Protein AF-A0A920UCA8-F1 (afdb_monomer_lite)

Structure (mmCIF, N/CA/C/O backbone):
data_AF-A0A920UCA8-F1
#
_entry.id   AF-A0A920UCA8-F1
#
loop_
_atom_site.group_PDB
_atom_site.id
_atom_site.type_symbol
_atom_site.label_atom_id
_atom_site.label_alt_id
_atom_site.label_comp_id
_atom_site.label_asym_id
_atom_site.label_entity_id
_atom_site.label_seq_id
_atom_site.pdbx_PDB_ins_code
_atom_site.Cartn_x
_atom_site.Cartn_y
_atom_site.Cartn_z
_atom_site.occupancy
_atom_site.B_iso_or_equiv
_at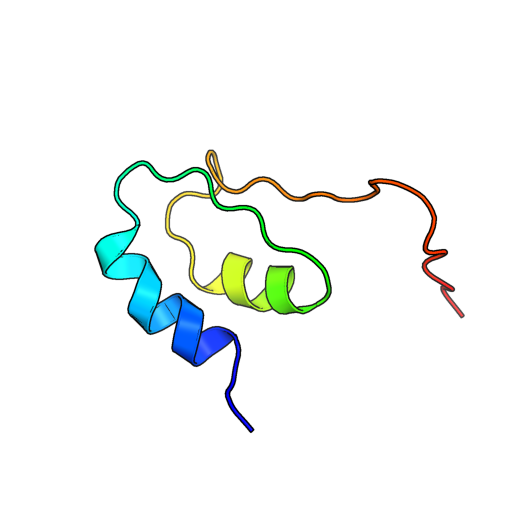om_site.auth_seq_id
_atom_site.auth_comp_id
_atom_site.auth_asym_id
_atom_site.auth_atom_id
_atom_site.pdbx_PDB_model_num
ATOM 1 N N . MET A 1 1 ? 10.083 -7.876 -17.757 1.00 65.44 1 MET A N 1
ATOM 2 C CA . MET A 1 1 ? 10.175 -7.117 -16.493 1.00 65.44 1 MET A CA 1
ATOM 3 C C . MET A 1 1 ? 8.793 -7.148 -15.875 1.00 65.44 1 MET A C 1
ATOM 5 O O . MET A 1 1 ? 7.839 -6.976 -16.618 1.00 65.44 1 MET A O 1
ATOM 9 N N . PHE A 1 2 ? 8.687 -7.511 -14.601 1.00 81.81 2 PHE A N 1
ATOM 10 C CA . PHE A 1 2 ? 7.406 -7.653 -13.910 1.00 81.81 2 PHE A CA 1
ATOM 11 C C . PHE A 1 2 ? 7.007 -6.295 -13.329 1.00 81.81 2 PHE A C 1
ATOM 13 O O . PHE A 1 2 ? 7.843 -5.663 -12.680 1.00 81.81 2 PHE A O 1
ATOM 20 N N . ASP A 1 3 ? 5.791 -5.834 -13.611 1.00 89.81 3 ASP A N 1
ATOM 21 C CA . ASP A 1 3 ? 5.319 -4.520 -13.181 1.00 89.81 3 ASP A CA 1
ATOM 22 C C . ASP A 1 3 ? 4.753 -4.584 -11.754 1.00 89.81 3 ASP A C 1
ATOM 24 O O . ASP A 1 3 ? 4.071 -5.544 -11.381 1.00 89.81 3 ASP A O 1
ATOM 28 N N . SER A 1 4 ? 5.041 -3.576 -10.925 1.00 90.75 4 SER A N 1
ATOM 29 C CA . SER A 1 4 ? 4.510 -3.522 -9.558 1.00 90.75 4 SER A CA 1
ATOM 30 C C . SER A 1 4 ? 2.987 -3.432 -9.539 1.00 90.75 4 SER A C 1
ATOM 32 O O . SER A 1 4 ? 2.358 -4.025 -8.661 1.00 90.75 4 SER A O 1
ATOM 34 N N . SER A 1 5 ? 2.379 -2.751 -10.510 1.00 93.06 5 SER A N 1
ATOM 35 C CA . SER A 1 5 ? 0.926 -2.623 -10.597 1.00 93.06 5 SER A CA 1
ATOM 36 C C . SER A 1 5 ? 0.244 -3.968 -10.859 1.00 93.06 5 SER A C 1
ATOM 38 O O . SER A 1 5 ? -0.788 -4.244 -10.245 1.00 93.06 5 SER A O 1
ATOM 40 N N . ASP A 1 6 ? 0.841 -4.848 -11.670 1.00 94.75 6 ASP A N 1
ATOM 41 C CA . ASP A 1 6 ? 0.317 -6.197 -11.918 1.00 94.75 6 ASP A CA 1
ATOM 42 C C . ASP A 1 6 ? 0.299 -7.030 -10.630 1.00 94.75 6 ASP A C 1
ATOM 44 O O . ASP A 1 6 ? -0.696 -7.688 -10.312 1.00 94.75 6 ASP A O 1
ATOM 48 N N . MET A 1 7 ? 1.371 -6.944 -9.835 1.00 92.38 7 MET A N 1
ATOM 49 C CA . MET A 1 7 ? 1.455 -7.601 -8.528 1.00 92.38 7 MET A CA 1
ATOM 50 C C . MET A 1 7 ? 0.370 -7.104 -7.575 1.00 92.38 7 MET A C 1
ATOM 52 O O . MET A 1 7 ? -0.341 -7.897 -6.958 1.00 92.38 7 MET A O 1
ATOM 56 N N . PHE A 1 8 ? 0.223 -5.786 -7.473 1.00 94.81 8 PHE A N 1
ATOM 57 C CA . PHE A 1 8 ? -0.728 -5.165 -6.564 1.00 94.81 8 PHE A CA 1
ATOM 58 C C . PHE A 1 8 ? -2.176 -5.450 -6.957 1.00 94.81 8 PHE A C 1
ATOM 60 O O . PHE A 1 8 ? -2.986 -5.734 -6.077 1.00 94.81 8 PHE A O 1
ATOM 67 N N . ARG A 1 9 ? -2.505 -5.465 -8.255 1.00 95.75 9 ARG A N 1
ATOM 68 C CA . ARG A 1 9 ? -3.836 -5.866 -8.744 1.00 95.75 9 ARG A CA 1
ATOM 69 C C . ARG A 1 9 ? -4.154 -7.316 -8.398 1.00 95.75 9 ARG A C 1
ATOM 71 O O . ARG A 1 9 ? -5.285 -7.604 -8.019 1.00 95.75 9 ARG A O 1
ATOM 78 N N . ALA A 1 10 ? -3.173 -8.212 -8.498 1.00 95.94 10 ALA A N 1
ATOM 79 C CA . ALA A 1 10 ? -3.344 -9.609 -8.108 1.00 95.94 10 ALA A CA 1
ATOM 80 C C . ALA A 1 10 ? -3.466 -9.779 -6.584 1.00 95.94 10 ALA A C 1
ATOM 82 O O . ALA A 1 10 ? -4.248 -10.602 -6.117 1.00 95.94 10 ALA A O 1
ATOM 83 N N . PHE A 1 11 ? -2.722 -8.998 -5.799 1.00 95.00 11 PHE A N 1
ATOM 84 C CA . PHE A 1 11 ? -2.751 -9.057 -4.336 1.00 95.00 11 PHE A CA 1
ATOM 85 C C . PHE A 1 11 ? -4.031 -8.461 -3.735 1.00 95.00 11 PHE A C 1
ATOM 87 O O . PHE A 1 11 ? -4.562 -9.000 -2.765 1.00 95.00 11 PHE A O 1
ATOM 94 N N . GLN A 1 12 ? -4.535 -7.364 -4.299 1.00 96.00 12 GLN A N 1
ATOM 95 C CA . GLN A 1 12 ? -5.586 -6.543 -3.701 1.00 96.00 12 GLN A CA 1
ATOM 96 C C . GLN A 1 12 ? -6.874 -7.312 -3.322 1.00 96.00 12 GLN A C 1
ATOM 98 O O . GLN A 1 12 ? -7.348 -7.136 -2.197 1.00 96.00 12 GLN A O 1
ATOM 103 N N . PRO A 1 13 ? -7.403 -8.247 -4.140 1.00 96.50 13 PRO A N 1
ATOM 104 C CA . PRO A 1 13 ? -8.544 -9.088 -3.753 1.00 96.50 1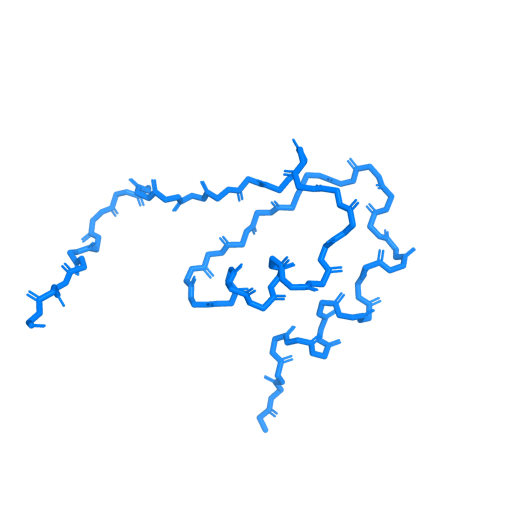3 PRO A CA 1
ATOM 105 C C . PRO A 1 13 ? -8.295 -9.979 -2.524 1.00 96.50 13 PRO A C 1
ATOM 107 O O . PRO A 1 13 ? -9.238 -10.401 -1.857 1.00 96.50 13 PRO A O 1
ATOM 110 N N . HIS A 1 14 ? -7.031 -10.273 -2.214 1.00 96.12 14 HIS A N 1
ATOM 111 C CA . HIS A 1 14 ? 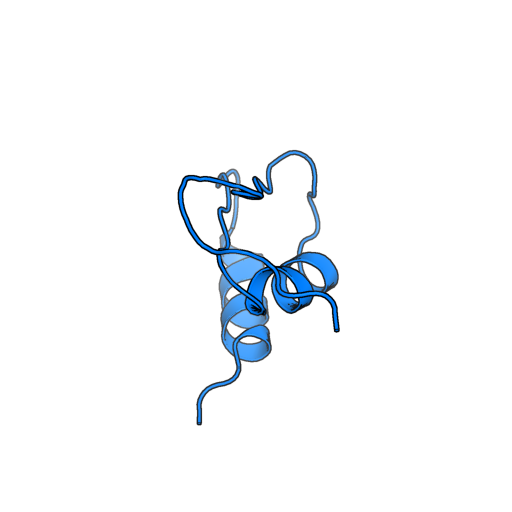-6.609 -11.137 -1.108 1.00 96.12 14 HIS A CA 1
ATOM 112 C C . HIS A 1 14 ? -6.114 -10.359 0.118 1.00 96.12 14 HIS A C 1
ATOM 114 O O . HIS A 1 14 ? -5.761 -10.963 1.132 1.00 96.12 14 HIS A O 1
ATOM 120 N N . ARG A 1 15 ? -6.112 -9.023 0.058 1.00 93.50 15 ARG A N 1
ATOM 121 C CA . ARG A 1 15 ? -5.602 -8.129 1.106 1.00 93.50 15 ARG A CA 1
ATOM 122 C C . ARG A 1 15 ? -6.227 -8.368 2.484 1.00 93.50 15 ARG A C 1
ATOM 124 O O . 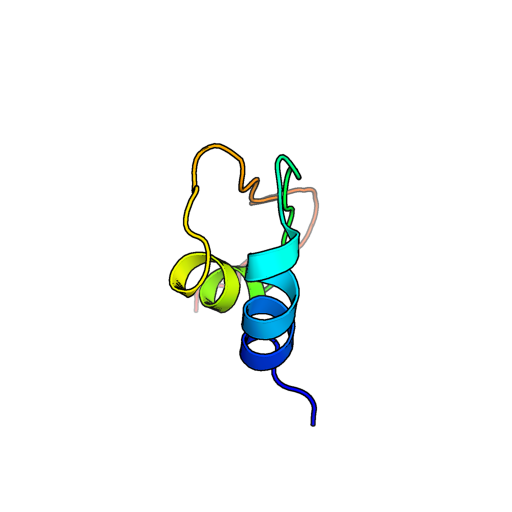ARG A 1 15 ? -5.540 -8.296 3.506 1.00 93.50 15 ARG A O 1
ATOM 131 N N . GLY A 1 16 ? -7.544 -8.563 2.541 1.00 94.12 16 GLY A N 1
ATOM 132 C CA . GLY A 1 16 ? -8.292 -8.656 3.797 1.00 94.12 16 GLY A CA 1
ATOM 133 C C . GLY A 1 16 ? -8.035 -7.464 4.732 1.00 94.12 16 GLY A C 1
ATOM 134 O O . GLY A 1 16 ? -8.233 -6.311 4.365 1.00 94.12 16 GLY A O 1
ATOM 135 N N . LYS A 1 17 ? -7.585 -7.739 5.964 1.00 94.88 17 LYS A N 1
ATOM 136 C CA . LYS A 1 17 ? -7.245 -6.716 6.976 1.00 94.88 17 LYS A CA 1
ATOM 137 C C . LYS A 1 17 ? -5.738 -6.457 7.080 1.00 94.88 17 LYS A C 1
ATOM 139 O O . LYS A 1 17 ? -5.278 -5.962 8.114 1.00 94.88 17 LYS A O 1
ATOM 144 N N . ALA A 1 18 ? -4.954 -6.807 6.062 1.00 94.56 18 ALA A N 1
ATOM 145 C CA . ALA A 1 18 ? -3.515 -6.572 6.078 1.00 94.56 18 ALA A CA 1
ATOM 146 C C . ALA A 1 18 ? -3.193 -5.084 6.297 1.00 94.56 18 ALA A C 1
ATOM 148 O O . ALA A 1 18 ? -3.941 -4.199 5.876 1.00 94.56 18 ALA A O 1
ATOM 149 N N . ILE A 1 19 ? -2.095 -4.827 7.006 1.00 93.69 19 ILE A N 1
ATOM 150 C CA . ILE A 1 19 ? -1.406 -3.537 6.960 1.00 93.69 19 ILE A CA 1
ATOM 151 C C . ILE A 1 19 ? -0.398 -3.667 5.828 1.00 93.69 19 ILE A C 1
ATOM 153 O O . ILE A 1 19 ? 0.417 -4.591 5.855 1.00 93.69 19 ILE A O 1
ATOM 157 N N . VAL A 1 20 ? -0.479 -2.792 4.833 1.00 92.62 20 VAL A N 1
ATOM 158 C CA . VAL A 1 20 ? 0.385 -2.869 3.653 1.00 92.62 20 VAL A CA 1
ATOM 159 C C . VAL A 1 20 ? 1.425 -1.772 3.743 1.00 92.62 20 VAL A C 1
ATOM 161 O O . VAL A 1 20 ? 1.102 -0.611 3.984 1.00 92.62 20 VAL A O 1
ATOM 164 N N . LEU A 1 21 ? 2.685 -2.163 3.588 1.00 91.06 21 LEU A N 1
ATOM 165 C CA . LEU A 1 21 ? 3.820 -1.268 3.693 1.00 91.06 21 LEU A CA 1
ATOM 166 C C . LEU A 1 21 ? 4.650 -1.383 2.422 1.00 91.06 21 LEU A C 1
ATOM 168 O O . LEU A 1 21 ? 5.226 -2.432 2.141 1.00 91.06 21 LEU A O 1
ATOM 172 N N . VAL A 1 22 ? 4.671 -0.303 1.645 1.00 87.94 22 VAL A N 1
ATOM 173 C CA . VAL A 1 22 ? 5.348 -0.253 0.346 1.00 87.94 22 VAL A CA 1
ATOM 174 C C . VAL A 1 22 ? 6.483 0.756 0.413 1.00 87.94 22 VAL A C 1
ATOM 176 O O . VAL A 1 22 ? 6.328 1.860 0.937 1.00 87.94 22 VAL A O 1
ATOM 179 N N . THR A 1 23 ? 7.645 0.364 -0.099 1.00 83.62 23 THR A N 1
ATOM 180 C CA . THR A 1 23 ? 8.859 1.181 -0.123 1.00 83.62 23 THR A CA 1
ATOM 181 C C . THR A 1 23 ? 9.223 1.569 -1.556 1.00 83.62 23 THR A C 1
ATOM 183 O O . THR A 1 23 ? 8.789 0.946 -2.526 1.00 83.62 23 THR A O 1
ATOM 186 N N . GLY A 1 24 ? 10.019 2.631 -1.705 1.00 82.38 24 GLY A N 1
ATOM 187 C CA . GLY A 1 24 ? 10.479 3.096 -3.013 1.00 82.38 24 GLY A CA 1
ATOM 188 C C . GLY A 1 24 ? 9.365 3.671 -3.897 1.00 82.38 24 GLY A C 1
ATOM 189 O O . GLY A 1 24 ? 8.368 4.210 -3.414 1.00 82.38 24 GLY A O 1
ATOM 190 N N . THR A 1 25 ? 9.551 3.607 -5.217 1.00 84.00 25 THR A N 1
ATOM 191 C CA . THR A 1 25 ? 8.644 4.240 -6.190 1.00 84.00 25 THR A CA 1
ATOM 192 C C . THR A 1 25 ? 7.319 3.508 -6.358 1.00 84.00 25 THR A C 1
ATOM 194 O O . THR A 1 25 ? 6.330 4.164 -6.676 1.00 84.00 25 THR A O 1
ATOM 197 N N . SER A 1 26 ? 7.279 2.205 -6.067 1.00 87.94 26 SER A N 1
ATOM 198 C CA . SER A 1 26 ? 6.079 1.362 -6.163 1.00 87.94 26 SER A CA 1
ATOM 199 C C . SER A 1 26 ? 4.983 1.750 -5.164 1.00 87.94 26 SER A C 1
ATOM 201 O O . SER A 1 26 ? 3.839 1.333 -5.312 1.00 87.94 26 SER A O 1
ATOM 203 N N . GLY A 1 27 ? 5.289 2.596 -4.171 1.00 88.19 27 GLY A N 1
ATOM 204 C CA . GLY A 1 27 ? 4.268 3.195 -3.308 1.00 88.19 27 GLY A CA 1
ATOM 205 C C . GLY A 1 27 ? 3.269 4.071 -4.073 1.00 88.19 27 GLY A C 1
ATOM 206 O O . GLY A 1 27 ? 2.139 4.226 -3.618 1.00 88.19 27 GLY A O 1
ATOM 207 N N . ARG A 1 28 ? 3.652 4.613 -5.242 1.00 87.75 28 ARG A N 1
ATOM 208 C CA . ARG A 1 28 ? 2.722 5.325 -6.134 1.00 87.75 28 ARG A CA 1
ATOM 209 C C . ARG A 1 28 ? 1.708 4.364 -6.749 1.00 87.75 28 ARG A C 1
ATOM 211 O O . ARG A 1 28 ? 0.517 4.599 -6.603 1.00 87.75 28 ARG A O 1
ATOM 218 N N . ASP A 1 29 ? 2.177 3.254 -7.311 1.00 92.50 29 ASP A N 1
ATOM 219 C CA . ASP A 1 29 ? 1.306 2.249 -7.932 1.00 92.50 29 ASP A CA 1
ATOM 220 C C . ASP A 1 29 ? 0.351 1.625 -6.905 1.00 92.50 29 ASP A C 1
ATOM 222 O O . ASP A 1 29 ? -0.834 1.449 -7.178 1.00 92.50 29 ASP A O 1
ATOM 226 N N . TRP A 1 30 ? 0.838 1.337 -5.689 1.00 93.25 30 TRP A N 1
ATOM 227 C CA . TRP A 1 30 ? -0.021 0.822 -4.618 1.00 93.25 30 TRP A CA 1
ATOM 228 C C . TRP A 1 30 ? -1.129 1.806 -4.242 1.00 93.25 30 TRP A C 1
ATOM 230 O O . TRP A 1 30 ? -2.273 1.402 -4.041 1.00 93.25 30 TRP A O 1
ATOM 240 N N . ARG A 1 31 ? -0.811 3.103 -4.193 1.00 89.94 31 ARG A N 1
ATOM 241 C CA . ARG A 1 31 ? -1.781 4.151 -3.869 1.00 89.94 31 ARG A CA 1
ATOM 242 C C . ARG A 1 31 ? -2.904 4.259 -4.903 1.00 89.94 31 ARG A C 1
ATOM 244 O O . ARG A 1 31 ? -4.010 4.628 -4.536 1.00 89.94 31 ARG A O 1
ATOM 251 N N . GLU A 1 32 ? -2.639 3.931 -6.164 1.00 92.62 32 GLU A N 1
ATOM 252 C CA . GLU A 1 32 ? -3.661 3.919 -7.220 1.00 92.62 32 GLU A CA 1
ATOM 253 C C . GLU A 1 32 ? -4.561 2.671 -7.181 1.00 92.62 32 GLU A C 1
ATOM 255 O O . GLU A 1 32 ? -5.647 2.680 -7.758 1.00 92.62 32 GLU A O 1
ATOM 260 N N . ILE A 1 33 ? -4.119 1.592 -6.525 1.00 95.31 33 ILE A N 1
ATOM 261 C CA . ILE A 1 33 ? -4.798 0.285 -6.528 1.00 95.31 33 ILE A CA 1
ATOM 262 C C . ILE A 1 33 ? -5.526 -0.004 -5.209 1.00 95.31 33 ILE A C 1
ATOM 264 O O . ILE A 1 33 ? -6.554 -0.684 -5.215 1.00 95.31 33 ILE A O 1
ATOM 268 N N . SER A 1 34 ? -4.998 0.473 -4.082 1.00 93.69 34 SER A N 1
ATOM 269 C CA . SER A 1 34 ? -5.569 0.216 -2.762 1.00 93.69 34 SER A CA 1
ATOM 270 C C . SER A 1 34 ? -6.968 0.816 -2.598 1.00 93.69 34 SER A C 1
ATOM 272 O O . SER A 1 34 ? -7.238 1.946 -2.991 1.00 93.69 34 SER A O 1
ATOM 274 N N . ASP A 1 35 ? -7.843 0.070 -1.928 1.00 95.06 35 ASP A N 1
ATOM 275 C CA . ASP A 1 35 ? -9.204 0.470 -1.550 1.00 95.06 35 ASP A CA 1
ATOM 276 C C . ASP A 1 35 ? -9.345 0.931 -0.087 1.00 95.06 35 ASP A C 1
ATOM 278 O O . ASP A 1 35 ? -10.450 1.215 0.376 1.00 95.06 35 ASP A O 1
ATOM 282 N N . ASN A 1 36 ? -8.251 0.977 0.677 1.00 91.94 36 ASN A N 1
ATOM 283 C CA . ASN A 1 36 ? -8.289 1.297 2.105 1.00 91.94 36 ASN A CA 1
ATOM 284 C C . ASN A 1 36 ? -6.980 1.946 2.567 1.00 91.94 36 ASN A C 1
ATOM 286 O O . ASN A 1 36 ? -6.152 1.328 3.238 1.00 91.94 36 ASN A O 1
ATOM 290 N N . GLU A 1 37 ? -6.841 3.231 2.256 1.00 88.38 37 GLU A N 1
ATOM 291 C CA . GLU A 1 37 ? -5.666 4.040 2.599 1.00 88.38 37 GLU A CA 1
ATOM 292 C C . GLU A 1 37 ? -5.351 4.058 4.106 1.00 88.38 37 GLU A C 1
ATOM 294 O O . GLU A 1 37 ? -4.195 4.182 4.498 1.00 88.38 37 GLU A O 1
ATOM 299 N N . THR A 1 38 ? -6.344 3.867 4.986 1.00 91.69 38 THR A N 1
ATOM 300 C CA . THR A 1 38 ? -6.133 3.926 6.450 1.00 91.69 38 THR A CA 1
ATOM 301 C C . THR A 1 38 ? -5.229 2.818 6.996 1.00 91.69 38 THR A C 1
ATOM 303 O O . THR A 1 38 ? -4.731 2.919 8.118 1.00 91.69 38 THR A O 1
ATOM 306 N N . ARG A 1 39 ? -5.016 1.749 6.218 1.00 92.06 39 ARG A N 1
ATOM 307 C CA . ARG A 1 39 ? -4.137 0.620 6.561 1.00 92.06 39 ARG A CA 1
ATOM 308 C C . ARG A 1 39 ? -2.885 0.549 5.694 1.00 92.06 39 ARG A C 1
ATOM 310 O O . ARG A 1 39 ? -2.129 -0.418 5.804 1.00 92.06 39 ARG A O 1
ATOM 317 N N . ASP A 1 40 ? -2.666 1.561 4.865 1.00 92.12 40 ASP A N 1
ATOM 318 C CA . ASP A 1 40 ? -1.494 1.658 4.014 1.00 92.12 40 ASP A CA 1
ATOM 319 C C . ASP A 1 40 ? -0.479 2.565 4.686 1.00 92.12 40 ASP A C 1
ATOM 321 O O . ASP A 1 40 ? -0.629 3.784 4.770 1.00 92.12 40 ASP A O 1
ATOM 325 N N . LEU A 1 41 ? 0.562 1.940 5.219 1.00 86.88 41 LEU A N 1
ATOM 326 C CA . LEU A 1 41 ? 1.626 2.657 5.887 1.00 86.88 41 LEU A CA 1
ATOM 327 C C . LEU A 1 41 ? 2.725 2.947 4.880 1.00 86.88 41 LEU A C 1
ATOM 329 O O . LEU A 1 41 ? 3.274 2.060 4.231 1.00 86.88 41 LEU A O 1
AT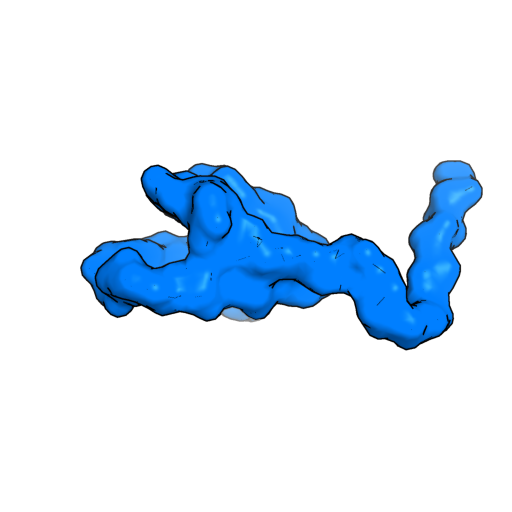OM 333 N N . THR A 1 42 ? 3.082 4.216 4.786 1.00 73.19 42 THR A N 1
ATOM 334 C CA . THR A 1 42 ? 4.254 4.642 4.039 1.00 73.19 42 THR A CA 1
ATOM 335 C C . THR A 1 42 ? 5.414 4.805 5.012 1.00 73.19 42 THR A C 1
ATOM 337 O O . THR A 1 42 ? 5.349 5.612 5.937 1.00 73.19 42 THR A O 1
ATOM 340 N N . LEU A 1 43 ? 6.523 4.102 4.780 1.00 70.31 43 LEU A N 1
ATOM 341 C CA . LEU A 1 43 ? 7.801 4.458 5.406 1.00 70.31 43 LEU A CA 1
ATOM 342 C C . LEU A 1 43 ? 8.403 5.641 4.645 1.00 70.31 43 LEU A C 1
ATOM 344 O O . LEU A 1 43 ? 9.436 5.527 3.991 1.00 70.31 43 LEU A O 1
ATOM 348 N N . GLN A 1 44 ? 7.731 6.791 4.684 1.00 58.50 44 GLN A N 1
ATOM 349 C CA . GLN A 1 44 ? 8.367 8.041 4.283 1.00 58.50 44 GLN A CA 1
ATOM 350 C C . GLN A 1 44 ? 9.401 8.388 5.360 1.00 58.50 44 GLN A C 1
ATOM 352 O O . GLN A 1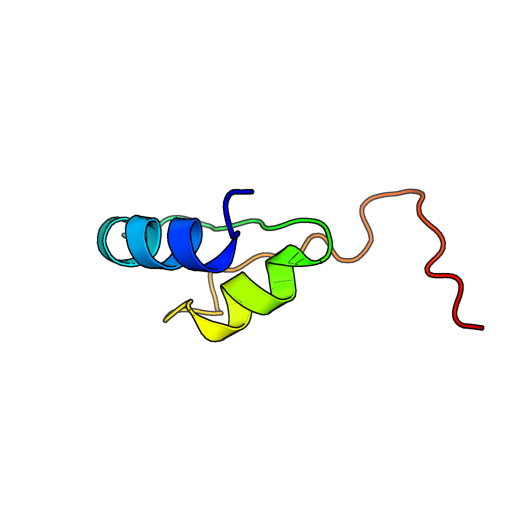 44 ? 9.061 8.926 6.406 1.00 58.50 44 GLN A O 1
ATOM 357 N N . GLY A 1 45 ? 10.665 8.027 5.115 1.00 52.84 45 GLY A N 1
ATOM 358 C CA . GLY A 1 45 ? 11.797 8.520 5.906 1.00 52.84 45 GLY A CA 1
ATOM 359 C C . GLY A 1 45 ? 12.401 7.571 6.944 1.00 52.84 45 GLY A C 1
ATOM 360 O O . GLY A 1 45 ? 13.048 8.050 7.871 1.00 52.84 45 GLY A O 1
ATOM 361 N N . ALA A 1 46 ? 12.277 6.248 6.804 1.00 48.00 46 ALA A N 1
ATOM 362 C CA . ALA A 1 46 ? 13.091 5.327 7.603 1.00 48.00 46 ALA A CA 1
ATOM 363 C C . ALA A 1 46 ? 14.555 5.311 7.097 1.00 48.00 46 ALA A C 1
ATOM 365 O O . ALA A 1 46 ? 14.961 4.427 6.353 1.00 48.00 46 ALA A O 1
ATOM 366 N N . MET A 1 47 ? 15.314 6.332 7.520 1.00 54.47 47 MET A N 1
ATOM 367 C CA . MET A 1 47 ? 16.781 6.410 7.644 1.00 54.47 47 MET A CA 1
ATOM 368 C C . MET A 1 47 ? 17.632 6.289 6.355 1.00 54.47 47 MET A C 1
ATOM 370 O O . MET A 1 47 ? 18.053 5.205 5.969 1.00 54.47 47 MET A O 1
ATOM 374 N N . GLY A 1 48 ? 18.025 7.436 5.772 1.00 45.66 48 GLY A N 1
ATOM 375 C CA . GLY A 1 48 ? 19.332 7.568 5.094 1.00 45.66 48 GLY A CA 1
ATOM 376 C C . GLY A 1 48 ? 19.383 7.835 3.583 1.00 45.66 48 GLY A C 1
ATOM 377 O O . GLY A 1 48 ? 20.479 8.038 3.070 1.00 45.66 48 GLY A O 1
ATOM 378 N N . GLN A 1 49 ? 18.268 7.888 2.849 1.00 43.91 49 GLN A N 1
ATOM 379 C CA . GLN A 1 49 ? 18.305 8.248 1.421 1.00 43.91 49 GLN A CA 1
ATOM 380 C C . GLN A 1 49 ? 17.939 9.727 1.219 1.00 43.91 49 GLN A C 1
ATOM 382 O O . GLN A 1 49 ? 16.774 10.084 1.416 1.00 43.91 49 GLN A O 1
ATOM 387 N N . PRO A 1 50 ? 18.878 10.610 0.823 1.00 41.00 50 PRO A N 1
ATOM 388 C CA . PRO A 1 50 ? 18.507 11.951 0.407 1.00 41.00 50 PRO A CA 1
ATOM 389 C C . PRO A 1 50 ? 17.698 11.855 -0.888 1.00 41.00 50 PRO A C 1
ATOM 391 O O . PRO A 1 50 ? 18.173 11.375 -1.916 1.00 41.00 50 PRO A O 1
ATOM 394 N N . ILE A 1 51 ? 16.462 12.345 -0.837 1.00 50.78 51 ILE A N 1
ATOM 395 C CA . ILE A 1 51 ? 15.731 12.776 -2.028 1.00 50.78 51 ILE A CA 1
ATOM 396 C C . ILE A 1 51 ? 16.489 13.995 -2.556 1.00 50.78 51 ILE A C 1
ATOM 398 O O . ILE A 1 51 ? 16.265 15.118 -2.104 1.00 50.78 51 ILE A O 1
ATOM 402 N N . LEU A 1 52 ? 17.439 13.776 -3.466 1.00 35.59 52 LEU A N 1
ATOM 403 C CA . LEU A 1 52 ? 18.053 14.865 -4.212 1.00 35.59 52 LEU A CA 1
ATOM 404 C C . LEU A 1 52 ? 16.973 15.435 -5.139 1.00 35.59 52 LEU A C 1
ATOM 406 O O . LEU A 1 52 ? 16.689 14.898 -6.207 1.00 35.59 52 LEU A O 1
ATOM 410 N N . ARG A 1 53 ? 16.310 16.493 -4.677 1.00 45.47 53 ARG A N 1
ATOM 411 C CA . ARG A 1 53 ? 15.554 17.407 -5.530 1.00 45.47 53 ARG A CA 1
ATOM 412 C C . ARG A 1 53 ? 16.592 18.299 -6.219 1.00 45.47 53 ARG A C 1
ATOM 414 O O . ARG A 1 53 ? 17.083 19.233 -5.590 1.00 45.47 53 ARG A O 1
ATOM 421 N N . LEU A 1 54 ? 16.977 17.936 -7.444 1.00 52.09 54 LEU A N 1
ATOM 422 C CA . LEU A 1 54 ? 17.528 18.882 -8.422 1.00 52.09 54 LEU A CA 1
ATOM 423 C C . LEU A 1 54 ? 16.371 19.631 -9.084 1.00 52.09 54 LEU A C 1
ATOM 425 O O . LEU A 1 54 ? 15.313 18.985 -9.282 1.00 52.09 54 LEU A O 1
#

Radius of gyration: 12.54 Å; chains: 1; bounding box: 28×30×24 Å

Secondary structure (DSSP, 8-state):
---HHHHHHHHGGG-TT--EEE-GGGHHHHHHH-S-GGGEEE-TTSS-------

Sequence (54 aa):
MFDSSDMFRAFQPHRGKAIVLVTGTSGRDWREISDNETRDLTLQGAMGQPILRL

pLDDT: mean 81.51, std 18.2, range [35.59, 96.5]

Foldseek 3Di:
DDDLLVVLQVCAVVCPQAQAEDDDPSLVSNVVRHPDVVSHDYPPDPDDDDPPPD